Protein AF-A0AAU5XPN4-F1 (afdb_monomer)

Sequence (83 aa):
MDARNRHDPSHTEPLKAGKTYGLRWDFQPNDYVFKAGHRLVVVVISTSYDYTLRYPAGAKVTVSARRQRRSPARRSSLTTRPP

Mean predicted aligned error: 8.13 Å

Structure (mmCIF, N/CA/C/O backbone):
data_AF-A0AAU5XPN4-F1
#
_entry.id   AF-A0AAU5XPN4-F1
#
loop_
_atom_site.group_PDB
_atom_site.id
_atom_site.type_symbol
_atom_site.label_atom_id
_atom_site.label_alt_id
_atom_site.label_comp_id
_atom_site.label_asym_id
_atom_site.label_entity_id
_atom_site.label_seq_id
_atom_site.pdbx_PDB_ins_code
_atom_site.Cartn_x
_atom_site.Cartn_y
_atom_site.Cartn_z
_atom_site.occupancy
_atom_site.B_iso_or_equiv
_atom_site.auth_seq_id
_atom_site.auth_comp_id
_atom_site.auth_asym_id
_atom_site.auth_atom_id
_atom_site.pdbx_PDB_model_num
ATOM 1 N N . MET A 1 1 ? -0.191 -7.891 -0.687 1.00 87.06 1 MET A N 1
ATOM 2 C CA . MET A 1 1 ? -0.649 -7.910 -2.096 1.00 87.06 1 MET A CA 1
ATOM 3 C C . MET A 1 1 ? 0.528 -7.593 -3.006 1.00 87.06 1 MET A C 1
ATOM 5 O O . MET A 1 1 ? 1.376 -6.818 -2.585 1.00 87.06 1 MET A O 1
ATOM 9 N N . ASP A 1 2 ? 0.573 -8.147 -4.219 1.00 91.94 2 ASP A N 1
ATOM 10 C CA . ASP A 1 2 ? 1.514 -7.735 -5.274 1.00 91.94 2 ASP A CA 1
ATOM 11 C C . ASP A 1 2 ? 0.735 -6.948 -6.342 1.00 91.94 2 ASP A C 1
ATOM 13 O O . ASP A 1 2 ? -0.275 -7.428 -6.852 1.00 91.94 2 ASP A O 1
ATOM 17 N N . ALA A 1 3 ? 1.177 -5.733 -6.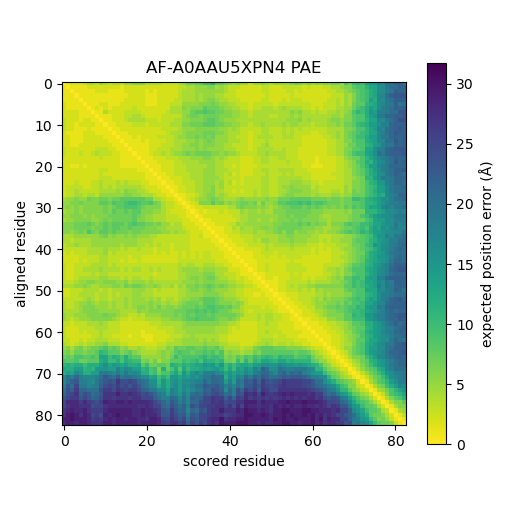679 1.00 93.81 3 ALA A N 1
ATOM 18 C CA . ALA A 1 3 ? 0.523 -4.892 -7.687 1.00 93.81 3 ALA A CA 1
ATOM 19 C C . ALA A 1 3 ? 0.608 -5.473 -9.115 1.00 93.81 3 ALA A C 1
ATOM 21 O O . ALA A 1 3 ? -0.190 -5.112 -9.985 1.00 93.81 3 ALA A O 1
ATOM 22 N N . ARG A 1 4 ? 1.548 -6.391 -9.369 1.00 95.44 4 ARG A N 1
ATOM 23 C CA . ARG A 1 4 ? 1.621 -7.152 -10.624 1.00 95.44 4 ARG A CA 1
ATOM 24 C C . ARG A 1 4 ? 0.507 -8.192 -10.739 1.00 95.44 4 ARG A C 1
ATOM 26 O O . ARG A 1 4 ? 0.107 -8.505 -11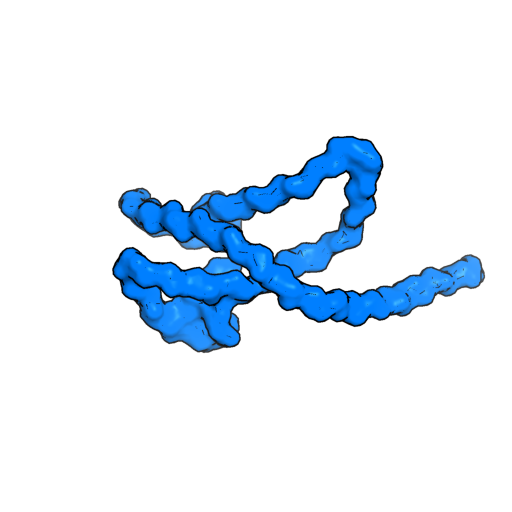.852 1.00 95.44 4 ARG A O 1
ATOM 33 N N . ASN A 1 5 ? -0.058 -8.619 -9.611 1.00 95.75 5 ASN A N 1
ATOM 34 C CA . ASN A 1 5 ? -1.133 -9.612 -9.520 1.00 95.75 5 ASN A CA 1
ATOM 35 C C . ASN A 1 5 ? -2.498 -8.930 -9.291 1.00 95.75 5 ASN A C 1
ATOM 37 O O . ASN A 1 5 ? -3.344 -9.386 -8.527 1.00 95.75 5 ASN A O 1
ATOM 41 N N . ARG A 1 6 ? -2.701 -7.765 -9.918 1.00 94.44 6 ARG A N 1
ATOM 42 C CA . ARG A 1 6 ? -3.866 -6.872 -9.734 1.00 94.44 6 ARG A CA 1
ATOM 43 C C . ARG A 1 6 ? -5.212 -7.453 -10.190 1.00 94.44 6 ARG A C 1
ATOM 45 O O . ARG A 1 6 ? -6.248 -6.901 -9.824 1.00 94.44 6 ARG A O 1
ATOM 52 N N . HIS A 1 7 ? -5.192 -8.503 -11.007 1.00 93.94 7 HIS A N 1
ATOM 53 C CA . HIS A 1 7 ? -6.389 -9.148 -11.554 1.00 93.94 7 HIS A CA 1
ATOM 54 C C . HIS A 1 7 ? -6.572 -10.573 -11.025 1.00 93.94 7 HIS A C 1
ATOM 56 O O . HIS A 1 7 ? -7.701 -10.963 -10.743 1.00 93.94 7 HIS A O 1
ATOM 62 N N . ASP A 1 8 ? -5.476 -11.307 -10.825 1.00 91.69 8 ASP A N 1
ATOM 63 C CA . ASP A 1 8 ? -5.475 -12.677 -10.321 1.00 91.69 8 ASP A CA 1
ATOM 64 C C . ASP A 1 8 ? -4.228 -12.889 -9.441 1.00 91.69 8 ASP A C 1
ATOM 66 O O . ASP A 1 8 ? -3.119 -12.588 -9.888 1.00 91.69 8 ASP A O 1
ATOM 70 N N . PRO A 1 9 ? -4.364 -13.391 -8.199 1.00 91.69 9 PRO A N 1
ATOM 71 C CA . PRO A 1 9 ? -3.226 -13.656 -7.319 1.00 9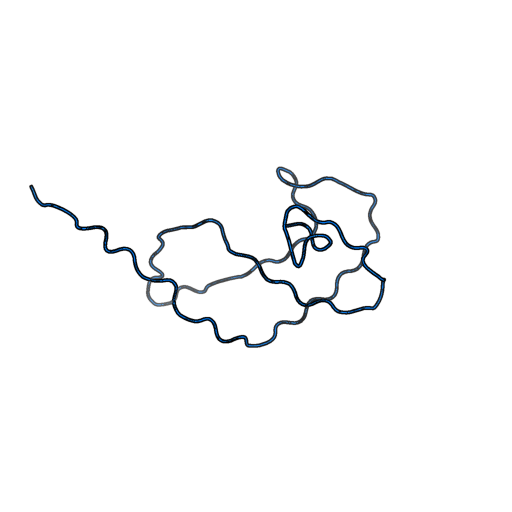1.69 9 PRO A CA 1
ATOM 72 C C . PRO A 1 9 ? -2.214 -14.665 -7.884 1.00 91.69 9 PRO A C 1
ATOM 74 O O . PRO A 1 9 ? -1.057 -14.629 -7.466 1.00 91.69 9 PRO A O 1
ATOM 77 N N . SER A 1 10 ? -2.624 -15.528 -8.815 1.00 95.06 10 SER A N 1
ATOM 78 C CA . SER A 1 10 ? -1.794 -16.540 -9.477 1.00 95.06 10 SER A CA 1
ATOM 79 C C . SER A 1 10 ? -1.179 -16.080 -10.805 1.00 95.06 10 SER A C 1
ATOM 81 O O . SER A 1 10 ? -0.325 -16.779 -11.351 1.00 95.06 10 SER A O 1
ATOM 83 N N . HIS A 1 11 ? -1.557 -14.900 -11.315 1.00 95.75 11 HIS A N 1
ATOM 84 C CA . HIS A 1 11 ? -1.065 -14.380 -12.590 1.00 95.75 11 HIS A CA 1
ATOM 85 C C . HIS A 1 11 ? -0.330 -13.047 -12.428 1.00 95.75 11 HIS A C 1
ATOM 87 O O . HIS A 1 11 ? -0.850 -12.089 -11.857 1.00 95.75 11 HIS A O 1
ATOM 93 N N . THR A 1 12 ? 0.884 -12.969 -12.974 1.00 97.06 12 THR A N 1
ATOM 94 C CA . THR A 1 12 ? 1.746 -11.787 -12.874 1.00 97.06 12 THR A CA 1
ATOM 95 C C . THR A 1 12 ? 1.788 -11.026 -14.190 1.00 97.06 12 THR A C 1
ATOM 97 O O . THR A 1 12 ? 2.241 -11.542 -15.208 1.00 97.06 12 THR A O 1
ATOM 100 N N . GLU A 1 13 ? 1.413 -9.749 -14.143 1.00 97.12 13 GLU A N 1
ATOM 101 C CA . GLU A 1 13 ? 1.466 -8.842 -15.286 1.00 97.12 13 GLU A CA 1
ATOM 102 C C . GLU A 1 13 ? 2.456 -7.689 -15.052 1.00 97.12 13 GLU A C 1
ATOM 104 O O . GLU A 1 13 ? 2.476 -7.091 -13.968 1.00 97.12 13 GLU A O 1
ATOM 109 N N . PRO A 1 14 ? 3.231 -7.280 -16.072 1.00 96.69 14 PRO A N 1
ATOM 110 C CA . PRO A 1 14 ? 4.213 -6.213 -15.928 1.00 96.69 14 PRO A CA 1
ATOM 111 C C . PRO A 1 14 ? 3.567 -4.862 -15.587 1.00 96.69 14 PRO A C 1
ATOM 113 O O . PRO A 1 14 ? 2.476 -4.513 -16.055 1.00 96.69 14 PRO A O 1
ATOM 116 N N . LEU A 1 15 ? 4.290 -4.072 -14.792 1.00 94.88 15 LEU A N 1
ATOM 117 C CA . LEU A 1 15 ? 3.965 -2.681 -14.485 1.00 94.88 15 LEU A CA 1
ATOM 118 C C . LEU A 1 15 ? 4.843 -1.751 -15.324 1.00 94.88 15 LEU A C 1
ATOM 120 O O . LEU A 1 15 ? 6.041 -1.978 -15.468 1.00 94.88 15 LEU A O 1
ATOM 124 N N . LYS A 1 16 ? 4.244 -0.689 -15.862 1.00 96.56 16 LYS A N 1
ATOM 125 C CA . LYS A 1 16 ? 4.947 0.374 -16.587 1.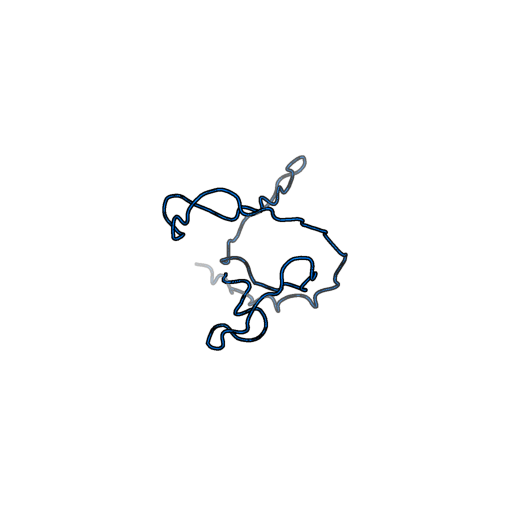00 96.56 16 LYS A CA 1
ATOM 126 C C . LYS A 1 16 ? 5.043 1.609 -15.696 1.00 96.56 16 LYS A C 1
ATOM 128 O O . LYS A 1 16 ? 4.031 2.047 -15.148 1.00 96.56 16 LYS A O 1
ATOM 133 N N . ALA A 1 17 ? 6.241 2.175 -15.565 1.00 95.75 17 ALA A N 1
ATOM 134 C CA . ALA A 1 17 ? 6.448 3.410 -14.813 1.00 95.75 17 ALA A CA 1
ATOM 135 C C . ALA A 1 17 ? 5.586 4.554 -15.378 1.00 95.75 17 ALA A C 1
ATOM 137 O O . ALA A 1 17 ? 5.344 4.625 -16.582 1.00 95.75 17 ALA A O 1
ATOM 138 N N . GLY A 1 18 ? 5.081 5.423 -14.500 1.00 96.44 18 GLY A N 1
ATOM 139 C CA . GLY A 1 18 ? 4.207 6.543 -14.873 1.00 96.44 18 GLY A CA 1
ATOM 140 C C . GLY A 1 18 ? 2.762 6.158 -15.221 1.00 96.44 18 GLY A C 1
ATOM 141 O O . GLY A 1 18 ? 1.909 7.037 -15.304 1.00 96.44 18 GLY A O 1
ATOM 142 N N . LYS A 1 19 ? 2.442 4.865 -15.372 1.00 96.62 19 LYS A N 1
ATOM 143 C CA . LYS A 1 19 ? 1.065 4.412 -15.591 1.00 96.62 19 LYS A CA 1
ATOM 144 C C . LYS A 1 19 ? 0.345 4.194 -14.260 1.00 96.62 19 LYS A C 1
ATOM 146 O O . LYS A 1 19 ? 0.844 3.510 -13.371 1.00 96.62 19 LYS A O 1
ATOM 151 N N . THR A 1 20 ? -0.862 4.743 -14.139 1.00 95.50 20 THR A N 1
ATOM 152 C CA . THR A 1 20 ? -1.751 4.478 -13.002 1.00 95.50 20 THR A CA 1
ATOM 153 C C . THR A 1 20 ? -2.488 3.155 -13.196 1.00 95.50 20 THR A C 1
ATOM 155 O O . THR A 1 20 ? -3.022 2.885 -14.272 1.00 95.50 20 THR A O 1
ATOM 158 N N . TYR A 1 21 ? -2.559 2.354 -12.134 1.00 94.56 21 TYR A N 1
ATOM 159 C CA . TYR A 1 21 ? -3.286 1.088 -12.107 1.00 94.56 21 TYR A CA 1
ATOM 160 C C . TYR A 1 21 ? -4.335 1.104 -10.994 1.00 94.56 21 TYR A C 1
ATOM 162 O O . TYR A 1 21 ? -4.080 1.596 -9.895 1.00 94.56 21 TYR A O 1
ATOM 170 N N . GLY A 1 22 ? -5.517 0.560 -11.286 1.00 92.38 22 GLY A N 1
ATOM 171 C CA . GLY A 1 22 ? -6.538 0.298 -10.277 1.00 92.38 22 GLY A CA 1
ATOM 172 C C . GLY A 1 22 ? -6.165 -0.943 -9.477 1.00 92.38 22 GLY A C 1
ATOM 173 O O . GLY A 1 22 ? -5.865 -1.984 -10.057 1.00 92.38 22 GLY A O 1
ATOM 174 N N . LEU A 1 23 ? -6.182 -0.825 -8.153 1.00 91.00 23 LEU A N 1
ATOM 175 C CA . LEU A 1 23 ? -5.850 -1.911 -7.244 1.00 91.00 23 LEU A CA 1
ATOM 176 C C . LEU A 1 23 ? -7.051 -2.207 -6.348 1.00 91.00 23 LEU A C 1
ATOM 178 O O . LEU A 1 23 ? -7.642 -1.297 -5.763 1.00 91.00 23 LEU A O 1
ATOM 182 N N . ARG A 1 24 ? -7.402 -3.489 -6.246 1.00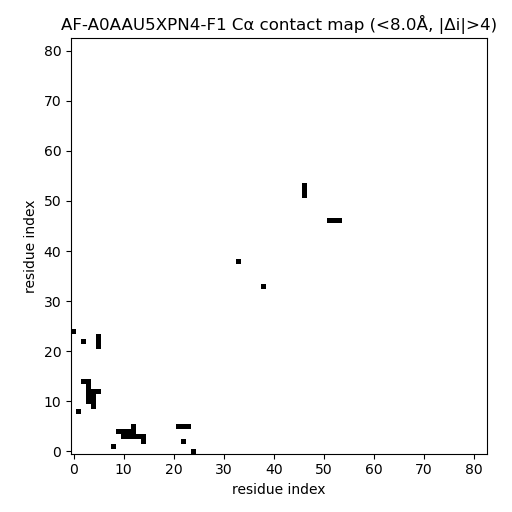 87.94 24 ARG A N 1
ATOM 183 C CA . ARG A 1 24 ? -8.453 -3.993 -5.365 1.00 87.94 24 ARG A CA 1
ATOM 184 C C . ARG A 1 24 ? -7.905 -5.167 -4.572 1.00 87.94 24 ARG A C 1
ATOM 186 O O . ARG A 1 24 ? -7.339 -6.091 -5.138 1.00 87.94 24 ARG A O 1
ATOM 193 N N . TRP A 1 25 ? -8.103 -5.118 -3.266 1.00 87.56 25 TRP A N 1
ATOM 194 C CA . TRP A 1 25 ? -7.743 -6.183 -2.345 1.00 87.56 25 TRP A CA 1
ATOM 195 C C . TRP A 1 25 ? -8.733 -6.200 -1.187 1.00 87.56 25 TRP A C 1
ATOM 197 O O . TRP A 1 25 ? -9.479 -5.235 -0.975 1.00 87.56 25 TRP A O 1
ATOM 207 N N . ASP A 1 26 ? -8.733 -7.300 -0.452 1.00 87.38 26 ASP A N 1
ATOM 208 C CA . ASP A 1 26 ? -9.444 -7.424 0.810 1.00 87.38 26 ASP A CA 1
ATOM 209 C C . ASP A 1 26 ? -8.437 -7.367 1.961 1.00 87.38 26 ASP A C 1
ATOM 211 O O . ASP A 1 26 ? -7.276 -7.757 1.815 1.00 87.38 26 ASP A O 1
ATOM 215 N N . PHE A 1 27 ? -8.865 -6.808 3.091 1.00 87.00 27 PHE A N 1
ATOM 216 C CA . PHE A 1 27 ? -8.079 -6.843 4.319 1.00 87.00 27 PHE A CA 1
ATOM 217 C C . PHE A 1 27 ? -8.267 -8.190 5.004 1.00 87.00 27 PHE A C 1
ATOM 219 O O . PHE A 1 27 ? -9.297 -8.845 4.832 1.00 87.00 27 PHE A O 1
ATOM 226 N N . GLN A 1 28 ? -7.283 -8.580 5.813 1.00 87.12 28 GLN A N 1
ATOM 227 C CA . GLN A 1 28 ? -7.467 -9.704 6.717 1.00 87.12 28 GLN A CA 1
ATOM 228 C C . GLN A 1 28 ? -8.678 -9.406 7.617 1.00 87.12 28 GLN A C 1
ATOM 230 O O . GLN A 1 28 ? -8.783 -8.287 8.133 1.00 87.12 28 GLN A O 1
ATOM 235 N N . PRO A 1 29 ? -9.625 -10.349 7.753 1.00 87.25 29 PRO A N 1
ATOM 236 C CA . PRO A 1 29 ? -10.829 -10.109 8.526 1.00 87.25 29 PRO A CA 1
ATOM 237 C C . PRO A 1 29 ? -10.464 -9.832 9.982 1.00 87.25 29 PRO A C 1
ATOM 239 O O . PRO A 1 29 ? -9.633 -10.522 10.569 1.00 87.25 29 PRO A O 1
ATOM 242 N N . ASN A 1 30 ? -11.109 -8.823 10.553 1.00 86.81 30 ASN A N 1
ATOM 243 C CA . ASN A 1 30 ? -11.041 -8.518 11.970 1.00 86.81 30 ASN A CA 1
ATOM 244 C C . ASN A 1 30 ? -12.437 -8.097 12.442 1.00 86.81 30 ASN A C 1
ATOM 246 O O . ASN A 1 30 ? -13.155 -7.429 11.692 1.00 86.81 30 ASN A O 1
ATOM 250 N N . ASP A 1 31 ? -12.808 -8.472 13.663 1.00 90.38 31 ASP A N 1
ATOM 251 C CA . ASP A 1 31 ? -14.038 -8.011 14.302 1.00 90.38 31 ASP A CA 1
ATOM 252 C C . ASP A 1 31 ? -13.682 -6.922 15.316 1.00 90.38 31 ASP A C 1
ATOM 254 O O . ASP A 1 31 ? -13.113 -7.187 16.375 1.00 90.38 31 ASP A O 1
ATOM 258 N N . TYR A 1 32 ? -13.935 -5.667 14.944 1.00 88.81 32 TYR A N 1
ATOM 259 C CA . TYR A 1 32 ? -13.592 -4.515 15.767 1.00 88.81 32 TYR A CA 1
ATOM 260 C C . TYR A 1 32 ? -14.706 -3.470 15.757 1.00 88.81 32 TYR A C 1
ATOM 262 O O . TYR A 1 32 ? -15.144 -3.008 14.700 1.00 88.81 32 TYR A O 1
ATOM 270 N N . VAL A 1 33 ? -15.117 -3.042 16.953 1.00 91.69 33 VAL A N 1
ATOM 271 C CA . VAL A 1 33 ? -16.118 -1.987 17.149 1.00 91.69 33 VAL A CA 1
AT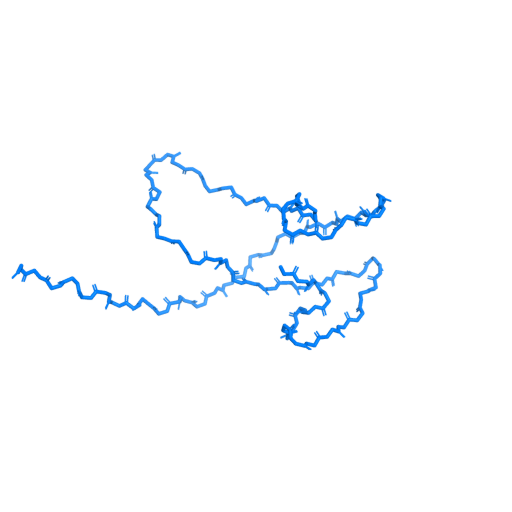OM 272 C C . VAL A 1 33 ? -15.424 -0.659 17.449 1.00 91.69 33 VAL A C 1
ATOM 274 O O . VAL A 1 33 ? -14.792 -0.486 18.493 1.00 91.69 33 VAL A O 1
ATOM 277 N N . PHE A 1 34 ? -15.578 0.313 16.548 1.00 92.06 34 PHE A N 1
ATOM 278 C CA . PHE A 1 34 ? -15.113 1.683 16.765 1.00 92.06 34 PHE A CA 1
ATOM 279 C C . PHE A 1 34 ? -16.054 2.413 17.726 1.00 92.06 34 PHE A C 1
ATOM 281 O O . PHE A 1 34 ? -17.238 2.583 17.436 1.00 92.06 34 PHE A O 1
ATOM 288 N N . LYS A 1 35 ? -15.528 2.866 18.867 1.00 95.00 35 LYS A N 1
ATOM 289 C CA . LYS A 1 35 ? -16.284 3.697 19.813 1.00 95.00 35 LYS A CA 1
ATOM 290 C C . LYS A 1 35 ? -16.470 5.109 19.255 1.00 95.00 35 LYS A C 1
ATOM 292 O O . LYS A 1 35 ? -15.739 5.543 18.361 1.00 95.00 35 LYS A O 1
ATOM 297 N N . ALA A 1 36 ? -17.424 5.849 19.813 1.00 95.62 36 ALA A N 1
ATOM 298 C CA . ALA A 1 36 ? -17.613 7.255 19.474 1.00 95.62 36 ALA A CA 1
ATOM 299 C C . ALA A 1 36 ? -16.301 8.044 19.650 1.00 95.62 36 ALA A C 1
ATOM 301 O O . ALA A 1 36 ? -15.566 7.846 20.616 1.00 95.62 36 ALA A O 1
ATOM 302 N N . GLY A 1 37 ? -15.989 8.907 18.682 1.00 96.88 37 GLY A N 1
ATOM 303 C CA . GLY A 1 37 ? -14.746 9.685 18.652 1.00 96.88 37 GLY A CA 1
ATOM 304 C C . GLY A 1 37 ? -13.527 8.955 18.072 1.00 96.88 37 GLY A C 1
ATOM 305 O O . GLY A 1 37 ? -12.525 9.610 17.783 1.00 96.88 37 GLY A O 1
ATOM 306 N N . HIS A 1 38 ? -13.590 7.639 17.835 1.00 96.00 38 HIS A N 1
ATOM 307 C CA . HIS A 1 38 ? -12.498 6.923 17.174 1.00 96.00 38 HIS A CA 1
ATOM 308 C C . HIS A 1 38 ? -12.385 7.313 15.696 1.00 96.00 38 HIS A C 1
ATOM 310 O O . HIS A 1 38 ? -13.371 7.625 15.026 1.00 96.00 38 HIS A O 1
ATOM 316 N N . ARG A 1 39 ? -11.159 7.249 15.171 1.00 94.44 39 ARG A N 1
ATOM 317 C CA . ARG A 1 39 ? -10.855 7.494 13.759 1.00 94.44 39 ARG A CA 1
ATOM 318 C C . ARG A 1 39 ? -10.240 6.249 13.141 1.00 94.44 39 ARG A C 1
ATOM 320 O O . ARG A 1 39 ? -9.400 5.599 13.757 1.00 94.44 39 ARG A O 1
ATOM 327 N N . LEU A 1 40 ? -10.638 5.952 11.910 1.00 91.00 40 LEU A N 1
ATOM 328 C CA . LEU A 1 40 ? -9.995 4.933 11.092 1.00 91.00 40 LEU A CA 1
ATOM 329 C C . LEU A 1 40 ? -8.851 5.577 10.306 1.00 91.00 40 LEU A C 1
ATOM 331 O O . LEU A 1 40 ? -9.061 6.566 9.603 1.00 91.00 40 LEU A O 1
ATOM 335 N N . VAL A 1 41 ? -7.659 4.994 10.405 1.00 91.25 41 VAL A N 1
ATOM 336 C CA . VAL A 1 41 ? -6.486 5.399 9.627 1.00 91.25 41 VAL A CA 1
ATOM 337 C C . VAL A 1 41 ? -6.120 4.270 8.677 1.00 91.25 41 VAL A C 1
ATOM 339 O O . VAL A 1 41 ? -6.047 3.110 9.076 1.00 91.25 41 VAL A O 1
ATOM 342 N N . VAL A 1 42 ? -5.878 4.622 7.416 1.00 91.06 42 VAL A N 1
ATOM 343 C CA . VAL A 1 42 ? -5.353 3.703 6.407 1.00 91.06 42 VAL A CA 1
ATOM 344 C C . VAL A 1 42 ? -3.920 4.111 6.108 1.00 91.06 42 VAL A C 1
ATOM 346 O O . VAL A 1 42 ? -3.666 5.248 5.716 1.00 91.06 42 VAL A O 1
ATOM 349 N N . VAL A 1 43 ? -2.994 3.175 6.285 1.00 92.62 43 VAL A N 1
ATOM 350 C CA . VAL A 1 43 ? -1.572 3.371 6.006 1.00 92.62 43 VAL A CA 1
ATOM 351 C C . VAL A 1 43 ? -1.207 2.551 4.773 1.00 92.62 43 VAL A C 1
ATOM 353 O O . VAL A 1 43 ? -1.485 1.355 4.717 1.00 92.62 43 VAL A O 1
ATOM 356 N N . VAL A 1 44 ? -0.594 3.195 3.779 1.00 91.81 44 VAL A N 1
ATOM 357 C CA . VAL A 1 44 ? -0.104 2.540 2.560 1.00 91.81 44 VAL A CA 1
ATOM 358 C C . VAL A 1 44 ? 1.415 2.627 2.551 1.00 91.81 44 VAL A C 1
ATOM 360 O O . VAL A 1 44 ? 1.974 3.720 2.533 1.00 91.81 44 VAL A O 1
ATOM 363 N N . ILE A 1 45 ? 2.072 1.469 2.559 1.00 92.12 45 ILE A N 1
ATOM 364 C CA . ILE A 1 45 ? 3.531 1.336 2.535 1.00 92.12 45 ILE A CA 1
ATOM 365 C C . ILE A 1 45 ? 3.940 0.284 1.508 1.00 92.12 45 ILE A C 1
ATOM 367 O O . ILE A 1 45 ? 3.202 -0.667 1.259 1.00 92.12 45 ILE A O 1
ATOM 371 N N . SER A 1 46 ? 5.123 0.457 0.917 1.00 90.25 46 SER A N 1
ATOM 372 C CA . SER A 1 46 ? 5.686 -0.5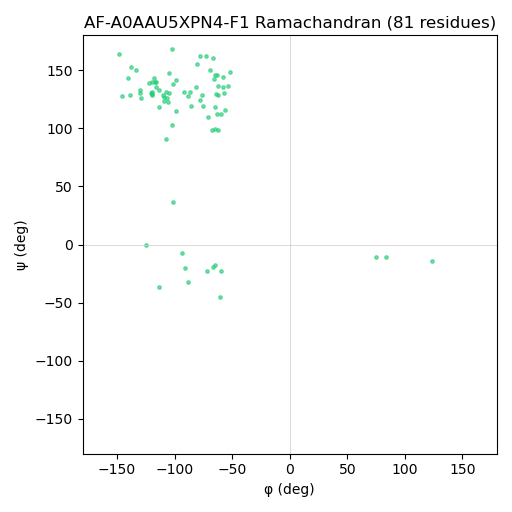15 -0.030 1.00 90.25 46 SER A CA 1
ATOM 373 C C . SER A 1 46 ? 6.505 -1.604 0.661 1.00 90.25 46 SER A C 1
ATOM 375 O O . SER A 1 46 ? 6.548 -2.727 0.168 1.00 90.25 46 SER A O 1
ATOM 377 N N . THR A 1 47 ? 7.158 -1.274 1.777 1.00 92.56 47 THR A N 1
ATOM 378 C CA . THR A 1 47 ? 8.107 -2.163 2.451 1.00 92.56 47 THR A CA 1
ATOM 379 C C . THR A 1 47 ? 7.751 -2.257 3.928 1.00 92.56 47 THR A C 1
ATOM 381 O O . THR A 1 47 ? 7.642 -1.244 4.614 1.00 92.56 47 THR A O 1
ATOM 384 N N . SER A 1 48 ? 7.575 -3.483 4.407 1.00 91.81 48 SER A N 1
ATOM 385 C CA . SER A 1 48 ? 7.439 -3.869 5.808 1.00 91.81 48 SER A CA 1
ATOM 386 C C . SER A 1 48 ? 8.592 -4.797 6.191 1.00 91.81 48 SER A C 1
ATOM 388 O O . SER A 1 48 ? 9.026 -5.621 5.382 1.00 91.81 48 SER A O 1
ATOM 390 N N . TYR A 1 49 ? 9.085 -4.660 7.422 1.00 91.31 49 TYR A N 1
ATOM 391 C CA . TYR A 1 49 ? 10.234 -5.420 7.908 1.00 91.31 49 TYR A CA 1
ATOM 392 C C . TYR A 1 49 ? 9.975 -6.932 7.894 1.00 91.31 49 TYR A C 1
ATOM 394 O O . TYR A 1 49 ? 10.828 -7.678 7.411 1.00 91.31 49 TYR A O 1
ATOM 402 N N . ASP A 1 50 ? 8.798 -7.347 8.365 1.00 94.12 50 ASP A N 1
ATOM 403 C CA . ASP A 1 50 ? 8.455 -8.755 8.591 1.00 94.12 50 ASP A CA 1
ATOM 404 C C . ASP A 1 50 ? 7.789 -9.431 7.383 1.00 94.12 50 ASP A C 1
ATOM 406 O O . ASP A 1 50 ? 7.785 -10.653 7.282 1.00 94.12 50 ASP A O 1
ATOM 410 N N . TYR A 1 51 ? 7.216 -8.653 6.455 1.00 90.25 51 TYR A N 1
ATOM 411 C CA . TYR A 1 51 ? 6.256 -9.186 5.473 1.00 90.25 51 TYR A CA 1
ATOM 412 C C . TYR A 1 51 ? 6.598 -8.919 4.003 1.00 90.25 51 TYR A C 1
ATOM 414 O O . TYR A 1 51 ? 5.837 -9.319 3.122 1.00 90.25 51 TYR A O 1
ATOM 422 N N . THR A 1 52 ? 7.701 -8.228 3.699 1.00 91.81 52 THR A N 1
ATOM 423 C CA . THR A 1 52 ? 8.068 -7.912 2.305 1.00 91.81 52 THR A CA 1
ATOM 424 C C . THR A 1 52 ? 9.555 -8.082 2.031 1.00 91.81 52 THR A C 1
ATOM 426 O O . THR A 1 52 ? 10.390 -7.893 2.915 1.00 91.81 52 THR A O 1
ATOM 429 N N . LEU A 1 53 ? 9.883 -8.374 0.771 1.00 91.44 53 LEU A N 1
ATOM 430 C CA . LEU A 1 53 ? 11.254 -8.324 0.267 1.00 91.44 53 LEU A CA 1
ATOM 431 C C . LEU A 1 53 ? 11.792 -6.887 0.303 1.00 91.44 53 LEU A C 1
ATOM 433 O O . LEU A 1 53 ? 11.060 -5.924 0.068 1.00 91.44 53 LEU A O 1
ATOM 437 N N . ARG A 1 54 ? 13.094 -6.747 0.558 1.00 91.06 54 ARG A N 1
ATOM 438 C CA . ARG A 1 54 ? 13.772 -5.450 0.676 1.00 91.06 54 ARG A CA 1
ATOM 439 C C . ARG A 1 54 ? 14.642 -5.207 -0.549 1.00 91.06 54 ARG A C 1
ATOM 441 O O . ARG A 1 54 ? 15.799 -5.610 -0.595 1.00 91.06 54 ARG A O 1
ATOM 448 N N . TYR A 1 55 ? 14.052 -4.570 -1.549 1.00 88.56 55 TYR A N 1
ATOM 449 C CA . TYR A 1 55 ? 14.771 -4.119 -2.736 1.00 88.56 55 TYR A CA 1
ATOM 450 C C . TYR A 1 55 ? 15.560 -2.830 -2.456 1.00 88.56 55 TYR A C 1
ATOM 452 O O . TYR A 1 55 ? 15.260 -2.134 -1.480 1.00 88.56 55 TYR A O 1
ATOM 460 N N . PRO A 1 56 ? 16.546 -2.483 -3.305 1.00 93.06 56 PRO A N 1
ATOM 461 C CA . PRO A 1 56 ? 17.240 -1.204 -3.218 1.00 93.06 56 PRO A CA 1
ATOM 462 C C . PRO A 1 56 ? 16.279 -0.009 -3.192 1.00 93.06 56 PRO A C 1
ATOM 464 O O . PRO A 1 56 ? 15.202 -0.029 -3.794 1.00 93.06 56 PRO A O 1
ATOM 467 N N . ALA A 1 57 ? 16.688 1.049 -2.496 1.00 91.88 57 ALA A N 1
ATOM 468 C CA . ALA A 1 57 ? 15.912 2.278 -2.404 1.00 91.88 57 ALA A CA 1
ATOM 469 C C . ALA A 1 57 ? 15.814 3.007 -3.760 1.00 91.88 57 ALA A C 1
ATOM 471 O O . ALA A 1 57 ? 16.629 2.803 -4.657 1.00 91.88 57 ALA A O 1
ATOM 472 N N . GLY A 1 58 ? 14.825 3.901 -3.886 1.00 92.56 58 GLY A N 1
ATOM 473 C CA . GLY A 1 58 ? 14.680 4.807 -5.036 1.00 92.56 58 GLY A CA 1
ATOM 474 C C . GLY A 1 58 ? 13.343 4.710 -5.773 1.00 92.56 58 GLY A C 1
ATOM 475 O O . GLY A 1 58 ? 12.999 5.618 -6.530 1.00 92.56 58 GLY A O 1
ATOM 476 N N . ALA A 1 59 ? 12.551 3.663 -5.524 1.00 91.44 59 ALA A N 1
ATOM 477 C CA . ALA A 1 59 ? 11.198 3.567 -6.063 1.00 91.44 59 ALA A CA 1
ATOM 478 C C . ALA A 1 59 ? 10.307 4.692 -5.507 1.00 91.44 59 ALA A C 1
ATOM 480 O O . ALA A 1 59 ? 10.219 4.896 -4.295 1.00 91.44 59 ALA A O 1
ATOM 481 N N . LYS A 1 60 ? 9.621 5.409 -6.401 1.00 94.25 60 LYS A N 1
ATOM 482 C CA . LYS A 1 60 ? 8.646 6.448 -6.047 1.00 94.25 60 LYS A CA 1
ATOM 483 C C . LYS A 1 60 ? 7.241 5.933 -6.326 1.00 94.25 60 LYS A C 1
ATOM 485 O O . LYS A 1 60 ? 6.975 5.420 -7.410 1.00 94.25 60 LYS A O 1
ATOM 490 N N . VAL A 1 61 ? 6.346 6.093 -5.354 1.00 93.50 61 VAL A N 1
ATOM 491 C CA . VAL A 1 61 ? 4.950 5.653 -5.451 1.00 93.50 61 VAL A CA 1
ATOM 492 C C . VAL A 1 61 ? 4.034 6.856 -5.292 1.00 93.50 61 VAL A C 1
ATOM 494 O O . VAL A 1 61 ? 4.158 7.622 -4.340 1.00 93.50 61 VAL A O 1
ATOM 497 N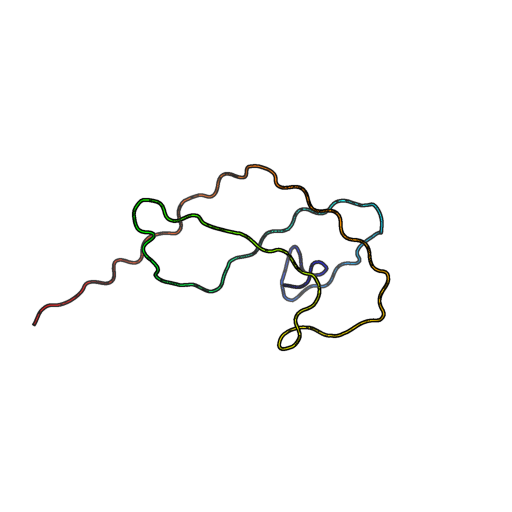 N . THR A 1 62 ? 3.087 7.000 -6.215 1.00 95.50 62 THR A N 1
ATOM 498 C CA . THR A 1 62 ? 2.003 7.980 -6.126 1.00 95.50 62 THR A CA 1
ATOM 499 C C . THR A 1 62 ? 0.698 7.237 -5.890 1.00 95.50 62 THR A C 1
ATOM 501 O O . THR A 1 62 ? 0.364 6.311 -6.628 1.00 95.50 62 THR A O 1
ATOM 504 N N . VAL A 1 63 ? -0.052 7.649 -4.869 1.00 93.69 63 VAL A N 1
ATOM 505 C CA . VAL A 1 63 ? -1.339 7.046 -4.511 1.00 93.69 63 VAL A CA 1
ATOM 506 C C . VAL A 1 63 ? -2.438 8.080 -4.699 1.00 93.69 63 VAL A C 1
ATOM 508 O O . VAL A 1 63 ? -2.304 9.227 -4.283 1.00 93.69 63 VAL A O 1
ATOM 511 N N . SER A 1 64 ? -3.543 7.661 -5.310 1.00 92.50 64 SER A N 1
ATOM 512 C CA . SER A 1 64 ? -4.775 8.444 -5.351 1.00 92.50 64 SER A CA 1
ATOM 513 C C . SER A 1 64 ? -5.938 7.563 -4.916 1.00 92.50 64 SER A C 1
ATOM 515 O O . SER A 1 64 ? -6.069 6.422 -5.359 1.00 92.50 64 SER A O 1
ATOM 517 N N . ALA A 1 65 ? -6.772 8.082 -4.020 1.00 86.88 65 ALA A N 1
ATOM 518 C CA . ALA A 1 65 ? -7.990 7.406 -3.609 1.00 86.88 65 ALA A CA 1
ATOM 519 C C . ALA A 1 65 ? -9.147 7.870 -4.497 1.00 86.88 65 ALA A C 1
ATOM 521 O O . ALA A 1 65 ? -9.361 9.066 -4.689 1.00 86.88 65 ALA A O 1
ATOM 522 N N . ARG A 1 66 ? -9.920 6.916 -5.019 1.00 85.62 66 ARG A N 1
ATOM 523 C CA . ARG A 1 66 ? -11.194 7.187 -5.692 1.00 85.62 66 ARG A CA 1
ATOM 524 C C . ARG A 1 66 ? -12.313 6.516 -4.915 1.00 85.62 66 ARG A C 1
ATOM 526 O O . ARG A 1 66 ? -12.164 5.386 -4.454 1.00 85.62 66 ARG A O 1
ATOM 533 N N . ARG A 1 67 ? -13.449 7.202 -4.785 1.00 83.88 67 ARG A N 1
ATOM 534 C CA . ARG A 1 67 ? -14.647 6.627 -4.168 1.00 83.88 67 ARG A CA 1
ATOM 535 C C . ARG A 1 67 ? -15.141 5.474 -5.043 1.00 83.88 67 ARG A C 1
ATOM 537 O O . ARG A 1 67 ? -15.512 5.687 -6.191 1.00 83.88 67 ARG A O 1
ATOM 544 N N . GLN A 1 68 ? -15.159 4.266 -4.491 1.00 77.00 68 GLN A N 1
ATOM 545 C CA . GLN A 1 68 ? -15.736 3.084 -5.129 1.00 77.00 68 GLN A CA 1
ATOM 546 C C . GLN A 1 68 ? -16.862 2.546 -4.246 1.00 77.00 68 GLN A C 1
ATOM 548 O O . GLN A 1 68 ? -16.677 2.373 -3.042 1.00 77.00 68 GLN A O 1
ATOM 553 N N . ARG A 1 69 ? -18.045 2.301 -4.824 1.00 76.00 69 ARG A N 1
ATOM 554 C CA . ARG A 1 69 ? -19.139 1.623 -4.113 1.00 76.00 69 ARG A CA 1
ATOM 555 C C . ARG A 1 69 ? -18.842 0.126 -4.099 1.00 76.00 69 ARG A C 1
ATOM 557 O O . ARG A 1 69 ? -18.670 -0.470 -5.157 1.00 76.00 69 ARG A O 1
ATOM 564 N N . ARG A 1 70 ? -18.804 -0.478 -2.911 1.00 71.31 70 ARG A N 1
ATOM 565 C CA . ARG A 1 70 ? -18.859 -1.936 -2.755 1.00 71.31 70 ARG A CA 1
ATOM 566 C C . ARG A 1 70 ? -20.283 -2.346 -2.400 1.00 71.31 70 ARG A C 1
ATOM 568 O O . ARG A 1 70 ? -20.935 -1.664 -1.611 1.00 71.31 70 ARG A O 1
ATOM 575 N N . SER A 1 71 ? -20.742 -3.466 -2.946 1.00 63.12 71 SER A N 1
ATOM 576 C CA . SER A 1 71 ? -21.888 -4.176 -2.380 1.00 63.12 71 SER A CA 1
ATOM 577 C C . SER A 1 71 ? -21.499 -4.704 -0.992 1.00 63.12 71 SER A C 1
ATOM 579 O O . SER A 1 71 ? -20.343 -5.106 -0.818 1.00 63.12 71 SER A O 1
ATOM 581 N N . PRO A 1 72 ? -22.405 -4.693 0.001 1.00 58.75 72 PRO A N 1
ATOM 582 C CA . PRO A 1 72 ? -22.093 -5.193 1.334 1.00 58.75 72 PRO A CA 1
ATOM 583 C C . PRO A 1 72 ? -21.638 -6.653 1.262 1.00 58.75 72 PRO A C 1
ATOM 585 O O . PRO A 1 72 ? -22.262 -7.464 0.576 1.00 58.7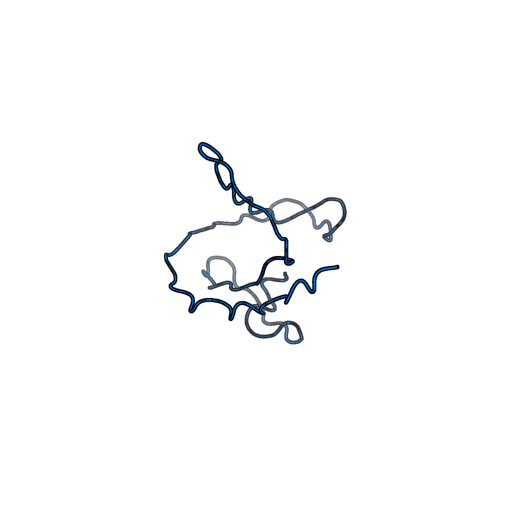5 72 PRO A O 1
ATOM 588 N N . ALA A 1 73 ? -20.570 -6.995 1.985 1.00 60.53 73 ALA A N 1
ATOM 589 C CA . ALA A 1 73 ? -20.256 -8.393 2.247 1.00 60.53 73 ALA A CA 1
ATOM 590 C C . ALA A 1 73 ? -21.420 -8.993 3.050 1.00 60.53 73 ALA A C 1
ATOM 592 O O . ALA A 1 73 ? -21.867 -8.407 4.039 1.00 60.53 73 ALA A O 1
ATOM 593 N N . ARG A 1 74 ? -21.951 -10.128 2.591 1.00 53.56 74 ARG A N 1
ATOM 594 C CA . ARG A 1 74 ? -23.062 -10.835 3.235 1.00 53.56 74 ARG A CA 1
ATOM 595 C C . ARG A 1 74 ? -22.666 -11.130 4.687 1.00 53.56 74 ARG A C 1
ATOM 597 O O . ARG A 1 74 ? -21.696 -11.848 4.912 1.00 53.56 74 ARG A O 1
ATOM 604 N N . ARG A 1 75 ? -23.377 -10.556 5.668 1.00 55.16 75 ARG A N 1
ATOM 605 C CA . ARG A 1 75 ? -23.195 -10.905 7.087 1.00 55.16 75 ARG A CA 1
ATOM 606 C C . ARG A 1 75 ? -23.488 -12.396 7.230 1.00 55.16 75 ARG A C 1
ATOM 608 O O . ARG A 1 75 ? -24.635 -12.806 7.071 1.00 55.16 75 ARG A O 1
ATOM 615 N N . SER A 1 76 ? -22.473 -13.196 7.531 1.00 52.06 76 SER A N 1
ATOM 616 C CA . SER A 1 76 ? -22.702 -14.517 8.107 1.00 52.06 76 SER A CA 1
ATOM 617 C C . SER A 1 76 ? -23.192 -14.290 9.530 1.00 52.06 76 SER A C 1
ATOM 619 O O . SER A 1 76 ? -22.459 -13.793 10.381 1.00 52.06 76 SER A O 1
ATOM 621 N N . SER A 1 77 ? -24.467 -14.575 9.763 1.00 46.66 77 SER A N 1
ATOM 622 C CA . SER A 1 77 ? -25.057 -14.641 11.091 1.00 46.66 77 SER A CA 1
ATOM 623 C C . SER A 1 77 ? -24.369 -15.761 11.870 1.00 46.66 77 SER A C 1
ATOM 625 O O . SER A 1 77 ? -24.684 -16.936 11.691 1.00 46.66 77 SER A O 1
ATOM 627 N N . LEU A 1 78 ? -23.400 -15.403 12.710 1.00 49.56 78 LEU A N 1
ATOM 628 C CA . LEU A 1 78 ? -22.983 -16.246 13.822 1.00 49.56 78 LEU A CA 1
ATOM 629 C C . LEU A 1 78 ? -24.148 -16.277 14.811 1.00 49.56 78 LEU A C 1
ATOM 631 O O . LEU A 1 78 ? -24.370 -15.332 15.565 1.00 49.56 78 LEU A O 1
ATOM 635 N N . THR A 1 79 ? -24.938 -17.346 14.746 1.00 49.81 79 THR A N 1
ATOM 636 C CA . THR A 1 79 ? -25.898 -17.691 15.791 1.00 49.81 79 THR A CA 1
ATOM 637 C C . THR A 1 79 ? -25.105 -18.028 17.044 1.00 49.81 79 THR A C 1
ATOM 639 O O . THR A 1 79 ? -24.579 -19.130 17.182 1.00 49.81 79 THR A O 1
ATOM 642 N N . THR A 1 80 ? -25.006 -17.073 17.964 1.00 55.09 80 THR A N 1
ATOM 643 C CA . THR A 1 80 ? -24.675 -17.376 19.353 1.00 55.09 80 THR A CA 1
ATOM 644 C C . THR A 1 80 ? -25.812 -18.233 19.895 1.00 55.09 80 THR A C 1
ATOM 646 O O . THR A 1 80 ? -26.943 -17.763 20.004 1.00 55.09 80 THR A O 1
ATOM 649 N N . ARG A 1 81 ? -25.535 -19.505 20.182 1.00 39.97 81 ARG A N 1
ATOM 650 C CA . ARG A 1 81 ? -26.449 -20.376 20.923 1.00 39.97 81 ARG A CA 1
ATOM 651 C C . ARG A 1 81 ? -26.193 -20.149 22.419 1.00 39.97 81 ARG A C 1
ATOM 653 O O . ARG A 1 81 ? -25.059 -20.378 22.832 1.00 39.97 81 ARG A O 1
ATOM 660 N N . PRO A 1 82 ? -27.171 -19.686 23.216 1.00 53.41 82 PRO A N 1
ATOM 661 C CA . PRO A 1 82 ? -27.028 -19.616 24.667 1.00 53.41 82 PRO A CA 1
ATOM 662 C C . PRO A 1 82 ? -27.777 -20.772 25.358 1.00 53.41 82 PRO A C 1
ATOM 664 O O . PRO A 1 82 ? -28.705 -21.330 24.765 1.00 53.41 82 PRO A O 1
ATOM 667 N N . PRO A 1 83 ? -27.528 -20.959 26.661 1.00 56.94 83 PRO A N 1
ATOM 668 C CA . PRO A 1 83 ? -26.318 -21.519 27.265 1.00 56.94 83 PRO A CA 1
ATOM 669 C C . PRO A 1 83 ? -26.277 -23.060 27.219 1.00 56.94 83 PRO A C 1
ATOM 671 O O . PRO A 1 83 ? -27.350 -23.699 27.147 1.00 56.94 83 PRO A O 1
#

pLDDT: mean 85.54, std 14.69, range [39.97, 97.12]

Secondary structure (DSSP, 8-state):
--GGGSS-TT------TT--------PPP----PPTT--------S--TTTS--PPS-----------PPPPPP---------

Foldseek 3Di:
DDVQCQPHPPDGHDDDPPDDDDHDDDDDDDDDDDDPPDDDDDDDDDDDPPPDDDDDDDDDDDDDDDDDDDDDDPDPPPPPDDD

Radius of gyration: 17.83 Å; Cα contacts (8 Å, |Δi|>4): 21; chains: 1; bounding box: 44×31×44 Å

Solvent-accessible surface area (backbone atoms only — not comparable to full-atom values): 6565 Å² total; per-residue (Å²): 139,57,83,42,27,49,88,39,90,90,46,82,46,90,83,59,88,96,62,88,79,84,78,75,85,81,77,83,89,77,94,79,84,80,58,91,92,62,80,91,82,88,86,89,78,90,69,45,92,92,81,43,79,86,72,83,86,81,85,82,85,86,86,82,91,73,96,72,90,74,80,80,77,80,80,77,81,79,77,80,78,81,133